Protein AF-A0A067DKC3-F1 (afdb_monomer)

Radius of gyration: 28.16 Å; Cα contacts (8 Å, |Δi|>4): 45; chains: 1; bounding box: 59×28×84 Å

Foldseek 3Di:
DDPPPPDDDDPVQWQAAPVDRDIDGPVVQPPADVVHHDLCGDPPNPPPPPPPPPPDDPPDDQDVVNVVCVVVVVVVVVVVVVVVVVVVVVVVVVVVVVVVVVVVVVVVVVVVVVVVVVVVVVVVVD

Mean predicted aligned error: 16.31 Å

Secondary structure (DSSP, 8-state):
-----SSPPPGGGEEE-SSSS-EEEGGGS-S-PSSP--TTT-TT-----TT-----S------HHHHHHHHHHHHHHHHHHHHHHHHHHHHHHHHHHHHHHHHHHHHHHHHHHHHHHHHHHHHHT-

Sequence (126 aa):
FMKIQSNPPHPFKRQACSQCSSFTHSHCTTPPPSPYLCHLCSPSSSSKTLMNDMSSLSLKRIDDKSAAMVPCATKIASSSMAKAVTVARNEAEKKVRDTALARKKAREAVERVAILITKYNYEKKR

Organism: Citrus sinensis (NCBI:txid2711)

pLDDT: mean 77.82, std 18.85, range [34.12, 97.81]

Solvent-accessible surface area (backbone atoms only — not comparable to full-atom values): 7895 Å² total; per-residue (Å²): 134,87,81,75,72,93,64,81,73,64,72,92,46,49,40,63,24,80,86,49,97,51,74,46,50,50,84,78,44,76,81,71,58,86,77,43,56,44,63,79,68,31,90,85,42,93,48,92,54,99,79,68,95,65,95,80,72,74,94,68,73,76,50,72,74,59,56,68,46,47,64,58,54,50,50,52,50,52,52,53,50,52,50,52,54,52,52,54,50,53,52,52,55,49,52,52,52,53,51,52,52,52,54,50,54,51,51,55,52,53,51,54,51,52,53,50,53,54,51,52,58,53,62,74,74,109

Structure (mmCIF, N/CA/C/O backbone):
data_AF-A0A067DKC3-F1
#
_entry.id   AF-A0A067DKC3-F1
#
loop_
_atom_site.group_PDB
_atom_site.id
_atom_site.type_symbol
_atom_site.label_atom_id
_atom_site.label_alt_id
_atom_site.label_comp_id
_atom_site.label_asym_id
_atom_site.label_entity_id
_atom_site.label_seq_id
_atom_site.pdbx_PDB_ins_code
_atom_site.Cartn_x
_atom_site.Cartn_y
_atom_site.Cartn_z
_atom_site.occupancy
_atom_site.B_iso_or_equiv
_atom_site.auth_seq_id
_atom_site.auth_comp_id
_atom_site.auth_asym_id
_atom_site.auth_atom_id
_atom_site.pdbx_PDB_model_num
ATOM 1 N N . PHE A 1 1 ? 4.136 12.141 -16.865 1.00 34.12 1 PHE A N 1
ATOM 2 C CA . PHE A 1 1 ? 3.533 11.640 -15.605 1.00 34.12 1 PHE A CA 1
ATOM 3 C C . PHE A 1 1 ? 2.416 10.645 -15.922 1.00 34.12 1 PHE A C 1
ATOM 5 O O . PHE A 1 1 ? 1.314 11.062 -16.259 1.00 34.12 1 PHE A O 1
ATOM 12 N N . MET A 1 2 ? 2.683 9.334 -15.870 1.00 41.06 2 MET A N 1
ATOM 13 C CA . MET A 1 2 ? 1.634 8.319 -16.059 1.00 41.06 2 MET A CA 1
ATOM 14 C C . MET A 1 2 ? 0.704 8.296 -14.839 1.00 41.06 2 MET A C 1
ATOM 16 O O . MET A 1 2 ? 1.127 7.961 -13.735 1.00 41.06 2 MET A O 1
ATOM 20 N N . LYS A 1 3 ? -0.571 8.649 -15.037 1.00 38.72 3 LYS A N 1
ATOM 21 C CA . LYS A 1 3 ? -1.635 8.425 -14.051 1.00 38.72 3 LYS A CA 1
ATOM 22 C C . LYS A 1 3 ? -1.931 6.925 -13.991 1.00 38.72 3 LYS A C 1
ATOM 24 O O . LYS A 1 3 ? -2.676 6.407 -14.817 1.00 38.72 3 LYS A O 1
ATOM 29 N N . ILE A 1 4 ? -1.360 6.231 -13.012 1.00 44.75 4 ILE A N 1
ATOM 30 C CA . ILE A 1 4 ? -1.856 4.918 -12.592 1.00 44.75 4 ILE A CA 1
ATOM 31 C C . ILE A 1 4 ? -3.209 5.189 -11.927 1.00 44.75 4 ILE A C 1
ATOM 33 O O . ILE A 1 4 ? -3.255 5.761 -10.841 1.00 44.75 4 ILE A O 1
ATOM 37 N N . GLN A 1 5 ? -4.318 4.875 -12.602 1.00 45.78 5 GLN A N 1
ATOM 38 C CA . GLN A 1 5 ? -5.638 4.971 -11.980 1.00 45.78 5 GLN A CA 1
ATOM 39 C C . GLN A 1 5 ? -5.695 3.990 -10.802 1.00 45.78 5 GLN A C 1
ATOM 41 O O . GLN A 1 5 ? -5.634 2.776 -10.977 1.00 45.78 5 GLN A O 1
ATOM 46 N N . SER A 1 6 ? -5.799 4.547 -9.597 1.00 53.84 6 SER A N 1
ATOM 47 C CA . SER A 1 6 ? -5.716 3.883 -8.290 1.00 53.84 6 SER A CA 1
ATOM 48 C C . SER A 1 6 ? -6.904 2.979 -7.947 1.00 53.84 6 SER A C 1
ATOM 50 O O . SER A 1 6 ? -7.083 2.626 -6.785 1.00 53.84 6 SER A O 1
ATOM 52 N N . ASN A 1 7 ? -7.741 2.617 -8.918 1.00 55.84 7 ASN A N 1
ATOM 53 C CA . ASN A 1 7 ? -8.816 1.665 -8.697 1.00 55.84 7 ASN A CA 1
ATOM 54 C C . ASN A 1 7 ? -9.021 0.846 -9.969 1.00 55.84 7 ASN A C 1
ATOM 56 O O . ASN A 1 7 ? -9.405 1.401 -11.003 1.00 55.84 7 ASN A O 1
ATOM 60 N N . PRO A 1 8 ? -8.703 -0.451 -9.950 1.00 58.34 8 PRO A N 1
ATOM 61 C CA . PRO A 1 8 ? -8.691 -1.210 -11.173 1.00 58.34 8 PRO A CA 1
ATOM 62 C C . PRO A 1 8 ? -10.177 -1.491 -11.535 1.00 58.34 8 PRO A C 1
ATOM 64 O O . PRO A 1 8 ? -10.966 -1.848 -10.659 1.00 58.34 8 PRO A O 1
ATOM 67 N N . PRO A 1 9 ? -10.606 -1.318 -12.799 1.00 59.50 9 PRO A N 1
ATOM 68 C CA . PRO A 1 9 ? -12.023 -1.344 -13.202 1.00 59.50 9 PRO A CA 1
ATOM 69 C C . PRO A 1 9 ? -12.755 -2.632 -12.810 1.00 59.50 9 PRO A C 1
ATOM 71 O O . PRO A 1 9 ? -12.143 -3.685 -12.661 1.00 59.50 9 PRO A O 1
ATOM 74 N N . HIS A 1 10 ? -14.079 -2.596 -12.684 1.00 65.88 10 HIS A N 1
ATOM 75 C CA . HIS A 1 10 ? -14.865 -3.803 -12.401 1.00 65.88 10 HIS A CA 1
ATOM 76 C C . HIS A 1 10 ? -14.518 -4.945 -13.395 1.00 65.88 10 HIS A C 1
ATOM 78 O O . HIS A 1 10 ? -14.388 -4.649 -14.585 1.00 65.88 10 HIS A O 1
ATOM 84 N N . PRO A 1 11 ? -14.362 -6.219 -12.968 1.00 66.25 11 PRO A N 1
ATOM 85 C CA . PRO A 1 11 ? -13.860 -7.317 -13.813 1.00 66.25 11 PRO A CA 1
ATOM 86 C C . PRO A 1 11 ? -14.554 -7.459 -15.177 1.00 66.25 11 PRO A C 1
ATOM 88 O O . PRO A 1 11 ? -13.881 -7.612 -16.188 1.00 66.25 11 PRO A O 1
ATOM 91 N N . PHE A 1 12 ? -15.882 -7.293 -15.227 1.00 70.00 12 PHE A N 1
ATOM 92 C CA . PHE A 1 12 ? -16.682 -7.324 -16.466 1.00 70.00 12 PHE A CA 1
ATOM 9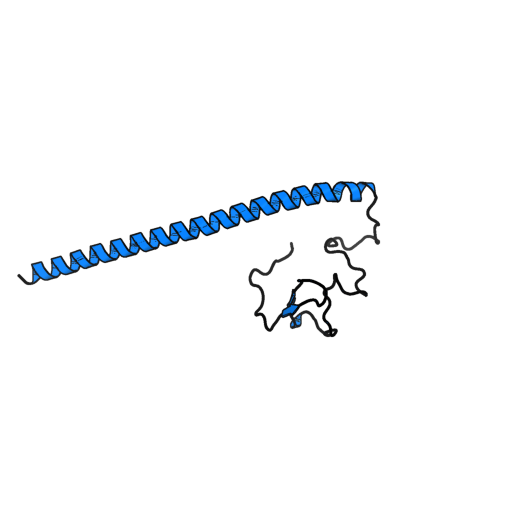3 C C . PHE A 1 12 ? -16.350 -6.224 -17.486 1.00 70.00 12 PHE A C 1
ATOM 95 O O . PHE A 1 12 ? -16.748 -6.315 -18.642 1.00 70.00 12 PHE A O 1
ATOM 102 N N . LYS A 1 13 ? -15.640 -5.170 -17.078 1.00 77.12 13 LYS A N 1
ATOM 103 C CA . LYS A 1 13 ? -15.242 -4.052 -17.944 1.00 77.12 13 LYS A CA 1
ATOM 104 C C . LYS A 1 13 ? -13.780 -4.149 -18.374 1.00 77.12 13 LYS A C 1
ATOM 106 O O . LYS A 1 13 ? -13.223 -3.156 -18.843 1.00 77.12 13 LYS A O 1
ATOM 111 N N . ARG A 1 14 ? -13.146 -5.312 -18.190 1.00 81.56 14 ARG A N 1
ATOM 112 C CA . ARG A 1 14 ? -11.760 -5.563 -18.590 1.00 81.56 14 ARG A CA 1
ATOM 113 C C . ARG A 1 14 ? -11.673 -6.571 -19.717 1.00 81.56 14 ARG A C 1
ATOM 115 O O . ARG A 1 14 ? -12.421 -7.538 -19.752 1.00 81.56 14 ARG A O 1
ATOM 122 N N . GLN A 1 15 ? -10.704 -6.357 -20.590 1.00 81.94 15 GLN A N 1
ATOM 123 C CA . GLN A 1 15 ? -10.269 -7.315 -21.594 1.00 81.94 15 GLN A CA 1
ATOM 124 C C . GLN A 1 15 ? -8.839 -7.735 -21.256 1.00 81.94 15 GLN A C 1
ATOM 126 O O . GLN A 1 15 ? -7.981 -6.881 -21.004 1.00 81.94 15 GLN A O 1
ATOM 131 N N . ALA A 1 16 ? -8.608 -9.046 -21.186 1.00 85.00 16 ALA A N 1
ATOM 132 C CA . ALA A 1 16 ? -7.296 -9.630 -20.934 1.00 85.00 16 ALA A CA 1
ATOM 133 C C . ALA A 1 16 ? -6.610 -9.929 -22.266 1.00 85.00 16 ALA A C 1
ATOM 135 O O . ALA A 1 16 ? -7.239 -10.458 -23.183 1.00 85.00 16 ALA A O 1
ATOM 136 N N . CYS A 1 17 ? -5.331 -9.579 -22.380 1.00 85.56 17 CYS A N 1
ATOM 137 C CA . CYS A 1 17 ? -4.544 -9.955 -23.546 1.00 85.56 17 CYS A CA 1
ATOM 138 C C . CYS A 1 17 ? -4.459 -11.484 -23.641 1.00 85.56 17 CYS A C 1
ATOM 140 O O . CYS A 1 17 ? -4.156 -12.158 -22.661 1.00 85.56 17 CYS A O 1
ATOM 142 N N . SER A 1 18 ? -4.666 -12.029 -24.836 1.00 87.12 18 SER A N 1
ATOM 143 C CA . SER A 1 18 ? -4.564 -13.476 -25.086 1.00 87.12 18 SER A CA 1
ATOM 144 C C . SER A 1 18 ? -3.139 -14.040 -24.963 1.00 87.12 18 SER A C 1
ATOM 146 O O . SER A 1 18 ? -2.971 -15.251 -24.887 1.00 87.12 18 SER A O 1
ATOM 148 N N . GLN A 1 19 ? -2.117 -13.179 -24.925 1.00 84.31 19 GLN A N 1
ATOM 149 C CA . GLN A 1 19 ? -0.697 -13.562 -24.932 1.00 84.31 19 GLN A CA 1
ATOM 150 C C . GLN A 1 19 ? 0.063 -13.150 -23.660 1.00 84.31 19 GLN A C 1
ATOM 152 O O . GLN A 1 19 ? 1.212 -13.541 -23.471 1.00 84.31 19 GLN A O 1
ATOM 157 N N . CYS A 1 20 ? -0.529 -12.330 -22.784 1.00 82.69 20 CYS A N 1
ATOM 158 C CA . CYS A 1 20 ? 0.130 -11.880 -21.557 1.00 82.69 20 CYS A CA 1
ATOM 159 C C . CYS A 1 20 ? -0.881 -11.465 -20.482 1.00 82.69 20 CYS A C 1
ATOM 161 O O . CYS A 1 20 ? -2.057 -11.257 -20.754 1.00 82.69 20 CYS A O 1
ATOM 163 N N . SER A 1 21 ? -0.416 -11.249 -19.255 1.00 82.94 21 SER A N 1
ATOM 164 C CA . SER A 1 21 ? -1.249 -10.832 -18.116 1.00 82.94 21 SER A CA 1
ATOM 165 C C . SER A 1 21 ? -1.657 -9.345 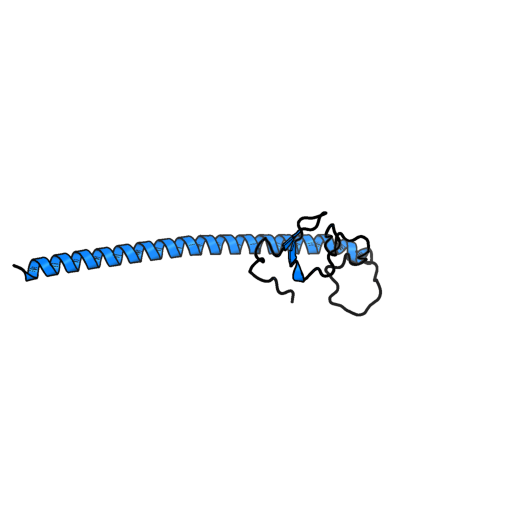-18.127 1.00 82.94 21 SER A C 1
ATOM 167 O O . SER A 1 21 ? -1.970 -8.775 -17.082 1.00 82.94 21 SER A O 1
ATOM 169 N N . SER A 1 22 ? -1.653 -8.685 -19.291 1.00 80.56 22 SER A N 1
ATOM 170 C CA . SER A 1 22 ? -2.063 -7.279 -19.411 1.00 80.56 22 SER A CA 1
ATOM 171 C C . SER A 1 22 ? -3.580 -7.138 -19.515 1.00 80.56 22 SER A C 1
ATOM 173 O O . SER A 1 22 ? -4.226 -7.865 -20.270 1.00 80.56 22 SER A O 1
ATOM 175 N N . PHE A 1 23 ? -4.132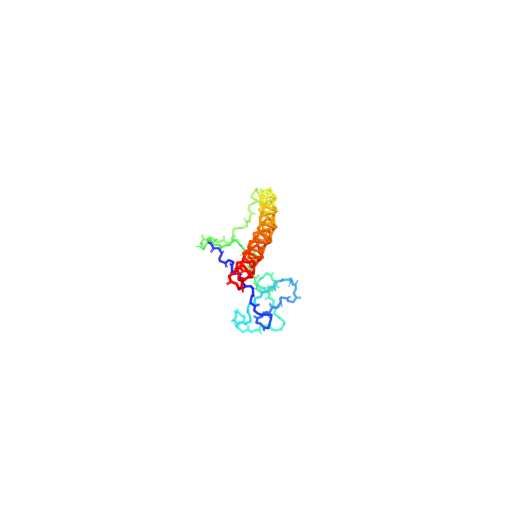 -6.133 -18.830 1.00 82.31 23 PHE A N 1
ATOM 176 C CA . PHE A 1 23 ? -5.558 -5.803 -18.859 1.00 82.31 23 PHE A CA 1
ATOM 177 C C . PHE A 1 23 ? -5.792 -4.395 -19.397 1.00 82.31 23 PHE A C 1
ATOM 179 O O . PHE A 1 23 ? -5.018 -3.480 -19.125 1.00 82.31 23 PHE A O 1
ATOM 186 N N . THR A 1 24 ? -6.901 -4.207 -20.102 1.00 79.81 24 THR A N 1
ATOM 187 C CA . THR A 1 24 ? -7.387 -2.887 -20.521 1.00 79.81 24 THR A CA 1
ATOM 188 C C . THR A 1 24 ? -8.890 -2.776 -20.307 1.00 79.81 24 THR A C 1
ATOM 190 O O . THR A 1 24 ? -9.567 -3.791 -20.143 1.00 79.81 24 THR A O 1
ATOM 193 N N . HIS A 1 25 ? -9.425 -1.558 -20.310 1.00 82.00 25 HIS A N 1
ATOM 194 C CA . HIS A 1 25 ? -10.869 -1.348 -20.319 1.00 82.00 25 HIS A CA 1
ATOM 195 C C . HIS A 1 25 ? -11.461 -1.780 -21.664 1.00 82.00 25 HIS A C 1
ATOM 197 O O . HIS A 1 25 ? -10.936 -1.395 -22.706 1.00 82.00 25 HIS A O 1
ATOM 203 N N . SER A 1 26 ? -12.600 -2.476 -21.647 1.00 77.31 26 SER A N 1
ATOM 204 C CA . SER A 1 26 ? -13.335 -2.848 -22.869 1.00 77.31 26 SER A CA 1
ATOM 205 C C . SER A 1 26 ? -13.705 -1.639 -23.739 1.00 77.31 26 SER A C 1
ATOM 207 O O . SER A 1 26 ? -13.653 -1.711 -24.960 1.00 77.31 26 SER A O 1
ATOM 209 N N . HIS A 1 27 ? -14.017 -0.496 -23.122 1.00 75.31 27 HIS A N 1
ATOM 210 C CA . HIS A 1 27 ? -14.312 0.748 -23.842 1.00 75.31 27 HIS A CA 1
ATOM 211 C C . HIS A 1 27 ? -13.085 1.371 -24.518 1.00 75.31 27 HIS A C 1
ATOM 213 O O . HIS A 1 27 ? -13.227 2.088 -25.504 1.00 75.31 27 HIS A O 1
ATOM 219 N N . CYS A 1 28 ? -11.881 1.098 -24.013 1.00 75.94 28 CYS A N 1
ATOM 220 C CA . CYS A 1 28 ? -10.642 1.595 -24.607 1.00 75.94 28 CYS A CA 1
ATOM 221 C C . CYS A 1 28 ? -10.182 0.743 -25.804 1.00 75.94 28 CYS A C 1
ATOM 223 O O . CYS A 1 28 ? -9.193 1.091 -26.440 1.00 75.94 28 CYS A O 1
ATOM 225 N N . THR A 1 29 ? -10.880 -0.354 -26.115 1.00 70.88 29 THR A N 1
ATOM 226 C CA . THR A 1 29 ? -10.574 -1.277 -27.218 1.00 70.88 29 THR A CA 1
ATOM 227 C C . THR A 1 29 ? -11.713 -1.288 -28.230 1.00 70.88 29 THR A C 1
ATOM 229 O O . THR A 1 29 ? -12.472 -2.251 -28.311 1.00 70.88 29 THR A O 1
ATOM 232 N N . THR A 1 30 ? -11.872 -0.195 -28.974 1.00 67.56 30 THR A N 1
ATOM 233 C CA . THR A 1 30 ? -12.856 -0.112 -30.063 1.00 67.56 30 THR A CA 1
ATOM 234 C C . THR A 1 30 ? -12.128 0.230 -31.364 1.00 67.56 30 THR A C 1
ATOM 236 O O . THR A 1 30 ? -11.438 1.250 -31.381 1.00 67.56 30 THR A O 1
ATOM 239 N N . PRO A 1 31 ? -12.265 -0.563 -32.445 1.00 56.59 31 PRO A N 1
ATOM 240 C CA . PRO A 1 31 ? -13.010 -1.825 -32.561 1.00 56.59 31 PRO A CA 1
ATOM 241 C C . PRO A 1 31 ? -12.275 -3.001 -31.882 1.00 56.59 31 PRO A C 1
ATOM 243 O O . PRO A 1 31 ? -11.047 -2.987 -31.829 1.00 56.59 31 PRO A O 1
ATOM 246 N N . PRO A 1 32 ? -12.980 -4.022 -31.358 1.00 61.94 32 PRO A N 1
ATOM 247 C CA . PRO A 1 32 ? -12.335 -5.149 -30.693 1.00 61.94 32 PRO A CA 1
ATOM 248 C C . PRO A 1 32 ? -11.801 -6.165 -31.721 1.00 61.94 32 PRO A C 1
ATOM 250 O O . PRO A 1 32 ? -12.603 -6.854 -32.356 1.00 61.94 32 PRO A O 1
ATOM 253 N N . PRO A 1 33 ? -10.474 -6.333 -31.892 1.00 62.25 33 PRO A N 1
ATOM 254 C CA . PRO A 1 33 ? -9.960 -7.553 -32.498 1.00 62.25 33 PRO A CA 1
ATOM 255 C C . PRO A 1 33 ? -10.288 -8.718 -31.557 1.00 62.25 33 PRO A C 1
ATOM 257 O O . PRO A 1 33 ? -9.991 -8.660 -30.363 1.00 62.25 33 PRO A O 1
ATOM 260 N N . SER A 1 34 ? -10.921 -9.767 -32.080 1.00 70.19 34 SER A N 1
ATOM 261 C CA . SER A 1 34 ? -11.036 -11.047 -31.380 1.00 70.19 34 SER A CA 1
ATOM 262 C C . SER A 1 34 ? -10.013 -12.012 -31.990 1.00 70.19 34 SER A C 1
ATOM 264 O O . SER A 1 34 ? -10.074 -12.249 -33.197 1.00 70.19 34 SER A O 1
ATOM 266 N N . PRO A 1 35 ? -9.041 -12.535 -31.219 1.00 78.44 35 PRO A N 1
ATOM 267 C CA . PRO A 1 35 ? -8.758 -12.286 -29.799 1.00 78.44 35 PRO A CA 1
ATOM 268 C C . PRO A 1 35 ? -8.074 -10.930 -29.524 1.00 78.44 35 PRO A C 1
ATOM 270 O O . PRO A 1 35 ? -7.256 -10.460 -30.315 1.00 78.44 35 PRO A O 1
ATOM 273 N N . TYR A 1 36 ? -8.359 -10.322 -28.363 1.00 81.81 36 TYR A N 1
ATOM 274 C CA . TYR A 1 36 ? -7.706 -9.073 -27.956 1.00 81.81 36 TYR A CA 1
ATOM 275 C C . TYR A 1 36 ? -6.209 -9.305 -27.698 1.00 81.81 36 TYR A C 1
ATOM 277 O O . TYR A 1 36 ? -5.803 -10.210 -26.955 1.00 81.81 36 TYR A O 1
ATOM 285 N N . LEU A 1 37 ? -5.389 -8.448 -28.301 1.00 82.50 37 LEU A N 1
ATOM 286 C CA . LEU A 1 37 ? -3.951 -8.359 -28.083 1.00 82.50 37 LEU A CA 1
ATOM 287 C C . LEU A 1 37 ? -3.631 -6.951 -27.589 1.00 82.50 37 LEU A C 1
ATOM 289 O O . LEU A 1 37 ? -4.032 -5.965 -28.206 1.00 82.50 37 LEU A O 1
ATOM 293 N N . CYS A 1 38 ? -2.893 -6.842 -26.484 1.00 79.56 38 CYS A N 1
ATOM 294 C CA . CYS A 1 38 ? -2.390 -5.542 -26.051 1.00 79.56 38 CYS A CA 1
ATOM 295 C C . CYS A 1 38 ? -1.368 -5.001 -27.064 1.00 79.56 38 CYS A C 1
ATOM 297 O O . CYS A 1 38 ? -0.789 -5.756 -27.846 1.00 79.56 38 CYS A O 1
ATOM 299 N N . HIS A 1 39 ? -1.088 -3.697 -27.018 1.00 72.06 39 HIS A N 1
ATOM 300 C CA . HIS A 1 39 ? -0.137 -3.059 -27.938 1.00 72.06 39 HIS A CA 1
ATOM 301 C C . HIS A 1 39 ? 1.265 -3.696 -27.944 1.00 72.06 39 HIS A C 1
ATOM 303 O O . HIS A 1 39 ? 1.980 -3.551 -28.926 1.00 72.06 39 HIS A O 1
ATOM 309 N N . LEU A 1 40 ? 1.663 -4.408 -26.884 1.00 71.69 40 LEU A N 1
ATOM 310 C CA . LEU A 1 40 ? 2.949 -5.111 -26.826 1.00 71.69 40 LEU A CA 1
ATOM 311 C C . LEU A 1 40 ? 2.916 -6.493 -27.498 1.00 71.69 40 LEU A C 1
ATOM 313 O O . LEU A 1 40 ? 3.964 -6.997 -27.890 1.00 71.69 40 LEU A O 1
ATOM 317 N N . CYS A 1 41 ? 1.737 -7.110 -27.598 1.00 76.31 41 CYS A N 1
ATOM 318 C CA . CYS A 1 41 ? 1.540 -8.441 -28.174 1.00 76.31 41 CYS A CA 1
ATOM 319 C C . CYS A 1 41 ? 0.959 -8.399 -29.595 1.00 76.31 41 CYS A C 1
ATOM 321 O O . CYS A 1 41 ? 0.955 -9.424 -30.271 1.00 76.31 41 CYS A 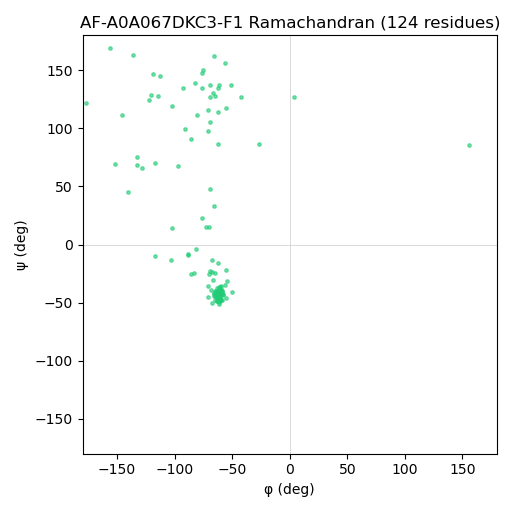O 1
ATOM 323 N N . SER A 1 42 ? 0.444 -7.250 -30.045 1.00 73.94 42 SER A N 1
ATOM 324 C CA . SER A 1 42 ? -0.087 -7.101 -31.402 1.00 73.94 42 SER A CA 1
ATOM 325 C C . SER A 1 42 ? 1.042 -7.161 -32.445 1.00 73.94 42 SER A C 1
ATOM 327 O O . SER A 1 42 ? 1.989 -6.378 -32.344 1.00 73.94 42 SER A O 1
ATOM 329 N N . PRO A 1 43 ? 0.947 -8.029 -33.473 1.00 65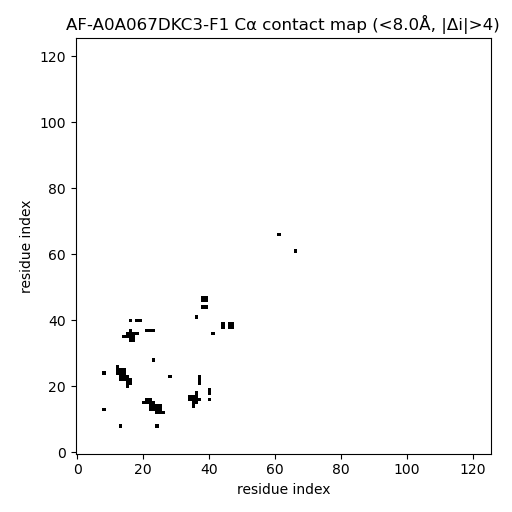.06 43 PRO A N 1
ATOM 330 C CA . PRO A 1 43 ? 1.985 -8.181 -34.495 1.00 65.06 43 PRO A CA 1
ATOM 331 C C . PRO A 1 43 ? 2.104 -6.961 -35.422 1.00 65.06 43 PRO A C 1
ATOM 333 O O . PRO A 1 43 ? 3.167 -6.741 -35.996 1.00 65.06 43 PRO A O 1
ATOM 336 N N . SER A 1 44 ? 1.044 -6.151 -35.554 1.00 57.25 44 SER A N 1
ATOM 337 C CA . SER A 1 44 ? 1.053 -4.902 -36.335 1.00 57.25 44 SER A CA 1
ATOM 338 C C . SER A 1 44 ? 1.505 -3.682 -35.528 1.00 57.25 44 SER A C 1
ATOM 340 O O . SER A 1 44 ? 1.705 -2.606 -36.087 1.00 57.25 44 SER A O 1
ATOM 342 N N . SER A 1 45 ? 1.679 -3.831 -34.213 1.00 52.25 45 SER A N 1
ATOM 343 C CA . SER A 1 45 ? 2.190 -2.771 -33.355 1.00 52.25 45 SER A CA 1
ATOM 344 C C . SER A 1 45 ? 3.711 -2.815 -33.383 1.00 52.25 45 SER A C 1
ATOM 346 O O . SER A 1 45 ? 4.367 -3.465 -32.568 1.00 52.25 45 SER A O 1
ATOM 348 N N . SER A 1 46 ? 4.303 -2.067 -34.306 1.00 47.75 46 SER A N 1
ATOM 349 C CA . SER A 1 46 ? 5.726 -1.710 -34.308 1.00 47.75 46 SER A CA 1
ATOM 350 C C . SER A 1 46 ? 6.108 -0.794 -33.128 1.00 47.75 46 SER A C 1
ATOM 352 O O . SER A 1 46 ? 6.970 0.073 -33.244 1.00 47.75 46 SER A O 1
ATOM 354 N N . SER A 1 47 ? 5.468 -0.959 -31.970 1.00 49.25 47 SER A N 1
ATOM 355 C CA . SER A 1 47 ? 5.631 -0.134 -30.780 1.00 49.25 47 SER A CA 1
ATOM 356 C C . SER 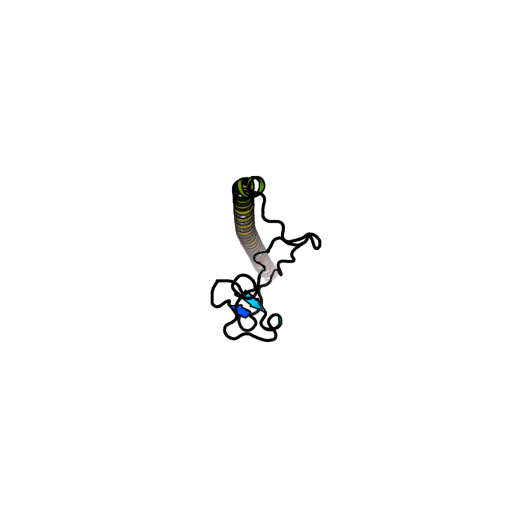A 1 47 ? 5.909 -1.014 -29.565 1.00 49.25 47 SER A C 1
ATOM 358 O O . SER A 1 47 ? 5.167 -1.030 -28.584 1.00 49.25 47 SER A O 1
ATOM 360 N N . LYS A 1 48 ? 7.064 -1.690 -29.583 1.00 51.28 48 LYS A N 1
ATOM 361 C CA . LYS A 1 48 ? 7.779 -2.113 -28.362 1.00 51.28 48 LYS A CA 1
ATOM 362 C C . LYS A 1 48 ? 8.361 -0.890 -27.633 1.00 51.28 48 LYS A C 1
ATOM 364 O O . LYS A 1 48 ? 9.534 -0.869 -27.274 1.00 51.28 48 LYS A O 1
ATOM 369 N N . THR A 1 49 ? 7.562 0.154 -27.440 1.00 47.28 49 THR A N 1
ATOM 370 C CA . THR A 1 49 ? 8.038 1.444 -26.940 1.00 47.28 49 THR A CA 1
ATOM 371 C C . THR A 1 49 ? 7.116 1.922 -25.833 1.00 47.28 49 THR A C 1
ATOM 373 O O . THR A 1 49 ? 6.334 2.849 -25.990 1.00 47.28 49 THR A O 1
ATOM 376 N N . LEU A 1 50 ? 7.255 1.312 -24.654 1.00 47.19 50 LEU A N 1
ATOM 377 C CA . LEU A 1 50 ? 6.785 1.906 -23.395 1.00 47.19 50 LEU A CA 1
ATOM 378 C C . LEU A 1 50 ? 7.670 3.092 -22.940 1.00 47.19 50 LEU A C 1
ATOM 380 O O . LEU A 1 50 ? 7.584 3.515 -21.796 1.00 47.19 50 LEU A O 1
ATOM 384 N N . MET A 1 51 ? 8.518 3.632 -23.824 1.00 47.09 51 MET A N 1
ATOM 385 C CA . MET A 1 51 ? 9.488 4.694 -23.539 1.00 47.09 51 MET A CA 1
ATOM 386 C C . MET A 1 51 ? 9.577 5.706 -24.694 1.00 47.09 51 MET A C 1
ATOM 388 O O . MET A 1 51 ? 10.673 6.033 -25.132 1.00 47.09 51 MET A O 1
ATOM 392 N N . ASN A 1 52 ? 8.455 6.169 -25.254 1.00 41.69 52 ASN A N 1
ATOM 393 C CA . ASN A 1 52 ? 8.509 7.278 -26.214 1.00 41.69 52 ASN A CA 1
ATOM 394 C C . ASN A 1 52 ? 7.465 8.347 -25.905 1.00 41.69 52 ASN A C 1
ATOM 396 O O . ASN A 1 52 ? 6.512 8.544 -26.648 1.00 41.69 52 ASN A O 1
ATOM 400 N N . ASP A 1 53 ? 7.676 9.039 -24.790 1.00 40.66 53 ASP A N 1
ATOM 401 C CA . ASP A 1 53 ? 7.248 10.431 -24.654 1.00 40.66 53 ASP A CA 1
ATOM 402 C C . ASP A 1 53 ? 8.468 11.315 -24.954 1.00 40.66 53 ASP A C 1
ATOM 404 O O . ASP A 1 53 ? 9.085 11.879 -24.060 1.00 40.66 53 ASP A O 1
ATOM 408 N N . MET A 1 54 ? 8.903 11.281 -26.216 1.00 43.34 54 MET A N 1
ATOM 409 C CA . MET A 1 54 ? 9.796 12.241 -26.876 1.00 43.34 54 MET A CA 1
ATOM 410 C C . MET A 1 54 ? 9.435 12.195 -28.365 1.00 43.34 54 MET A C 1
ATOM 412 O O . MET A 1 54 ? 10.148 11.655 -29.212 1.00 43.34 54 MET A O 1
ATOM 416 N N . SER A 1 55 ? 8.240 12.694 -28.674 1.00 42.84 55 SER A N 1
ATOM 417 C CA . SER A 1 55 ? 7.759 12.892 -30.039 1.00 42.84 55 SER A CA 1
ATOM 418 C C . SER A 1 55 ? 8.649 13.893 -30.774 1.00 42.84 55 SER A C 1
ATOM 420 O O . SER A 1 55 ? 8.384 15.087 -30.758 1.00 42.84 55 SER A O 1
ATOM 422 N N . SER A 1 56 ? 9.727 13.392 -31.372 1.00 40.59 56 SER A N 1
ATOM 423 C CA . SER A 1 56 ? 10.421 13.891 -32.565 1.00 40.59 56 SER A CA 1
ATOM 424 C C . SER A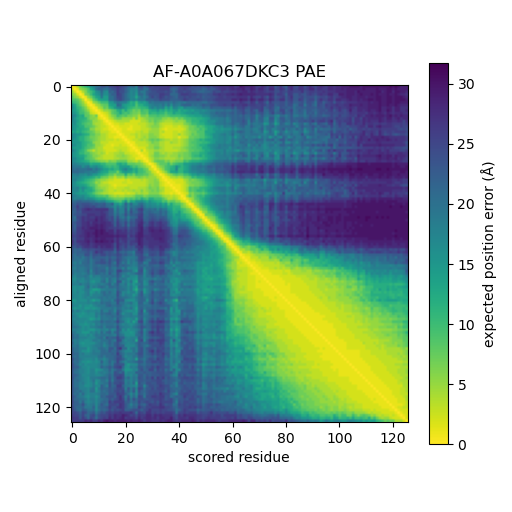 1 56 ? 11.859 13.396 -32.498 1.00 40.59 56 SER A C 1
ATOM 426 O O . SER A 1 56 ? 12.727 14.067 -31.960 1.00 40.59 56 SER A O 1
ATOM 428 N N . LEU A 1 57 ? 12.106 12.182 -32.979 1.00 40.91 57 LEU A N 1
ATOM 429 C CA . LEU A 1 57 ? 13.300 11.834 -33.746 1.00 40.91 57 LEU A CA 1
ATOM 430 C C . LEU A 1 57 ? 13.137 10.372 -34.167 1.00 40.91 57 LEU A C 1
ATOM 432 O O . LEU A 1 57 ? 12.941 9.497 -33.329 1.00 40.91 57 LEU A O 1
ATOM 436 N N . SER A 1 58 ? 13.172 10.149 -35.481 1.00 42.25 58 SER A N 1
ATOM 437 C CA . SER A 1 58 ? 13.586 8.923 -36.178 1.00 42.25 58 SER A CA 1
ATOM 438 C C . SER A 1 58 ? 13.944 7.732 -35.282 1.00 42.25 58 SER A C 1
ATOM 440 O O . SER A 1 58 ? 14.846 7.888 -34.465 1.00 42.25 58 SER A O 1
ATOM 442 N N . LEU A 1 59 ? 13.333 6.555 -35.512 1.00 48.03 59 LEU A N 1
ATOM 443 C CA . LEU A 1 59 ? 13.748 5.226 -35.017 1.00 48.03 59 LEU A CA 1
ATOM 444 C C . LEU A 1 59 ? 15.265 5.156 -34.751 1.00 48.03 59 LEU A C 1
ATOM 446 O O . LEU A 1 59 ? 16.059 4.781 -35.617 1.00 48.03 59 LEU A O 1
ATOM 450 N N . LYS A 1 60 ? 15.690 5.561 -33.555 1.00 55.03 60 LYS A N 1
ATOM 451 C CA . LYS A 1 60 ? 17.103 5.609 -33.214 1.00 55.03 60 LYS A CA 1
ATOM 452 C C . LYS A 1 60 ? 17.377 4.247 -32.623 1.00 55.03 60 LYS A C 1
ATOM 454 O O . LYS A 1 60 ? 16.976 3.964 -31.496 1.00 55.03 60 LYS A O 1
ATOM 459 N N . ARG A 1 61 ? 17.954 3.363 -33.447 1.00 61.38 61 ARG A N 1
ATOM 460 C CA . ARG A 1 61 ? 18.560 2.118 -32.966 1.00 61.38 61 ARG A CA 1
ATOM 461 C C . ARG A 1 61 ? 19.337 2.465 -31.698 1.00 61.38 61 ARG A C 1
ATOM 463 O O . ARG A 1 61 ? 20.108 3.423 -31.705 1.00 61.38 61 ARG A O 1
ATOM 470 N N . ILE A 1 62 ? 19.055 1.740 -30.620 1.00 64.12 62 ILE A N 1
ATOM 471 C CA . ILE A 1 62 ? 19.792 1.872 -29.367 1.00 64.12 62 ILE A CA 1
ATOM 472 C C . ILE A 1 62 ? 21.260 1.646 -29.729 1.00 64.12 62 ILE A C 1
ATOM 474 O O . ILE A 1 62 ? 21.595 0.594 -30.265 1.00 64.12 62 ILE A O 1
ATOM 478 N N . ASP A 1 63 ? 22.097 2.660 -29.523 1.00 70.69 63 ASP A N 1
ATOM 479 C CA . ASP A 1 63 ? 23.538 2.543 -29.734 1.00 70.69 63 ASP A CA 1
ATOM 480 C C . ASP A 1 63 ? 24.075 1.478 -28.773 1.00 70.69 63 ASP A C 1
ATOM 482 O O . ASP A 1 63 ? 23.672 1.465 -27.603 1.00 70.69 63 ASP A O 1
ATOM 486 N N . ASP A 1 64 ? 24.964 0.594 -29.227 1.00 73.38 64 ASP A N 1
ATOM 487 C CA . ASP A 1 64 ? 25.417 -0.566 -28.443 1.00 73.38 64 ASP A CA 1
ATOM 488 C C . ASP A 1 64 ? 25.960 -0.163 -27.059 1.00 73.38 64 ASP A C 1
ATOM 490 O O . ASP A 1 64 ? 25.762 -0.871 -26.066 1.00 73.38 64 ASP A O 1
ATOM 494 N N . LYS A 1 65 ? 26.559 1.032 -26.945 1.00 74.50 65 LYS A N 1
ATOM 495 C CA . LYS A 1 65 ? 27.035 1.573 -25.661 1.00 74.50 65 LYS A CA 1
ATOM 496 C C . LYS A 1 65 ? 25.891 1.919 -24.713 1.00 74.50 65 LYS A C 1
ATOM 498 O O . LYS A 1 65 ? 25.987 1.685 -23.510 1.00 74.50 65 LYS A O 1
ATOM 503 N N . SER A 1 66 ? 24.797 2.466 -25.237 1.00 69.06 66 SER A N 1
ATOM 504 C CA . SER A 1 66 ? 23.604 2.768 -24.443 1.00 69.06 66 SER A CA 1
ATOM 505 C C . SER A 1 66 ? 22.864 1.497 -24.017 1.00 69.06 66 SER A C 1
ATOM 507 O O . SER A 1 66 ? 22.423 1.415 -22.870 1.00 69.06 66 SER A O 1
ATOM 509 N N . ALA A 1 67 ? 22.829 0.467 -24.871 1.00 76.25 67 ALA A N 1
ATOM 510 C CA . ALA A 1 67 ? 22.261 -0.839 -24.534 1.00 76.25 67 ALA A CA 1
ATOM 511 C C . ALA A 1 67 ? 22.983 -1.490 -23.342 1.00 76.25 67 ALA A C 1
ATOM 513 O O . ALA A 1 67 ? 22.331 -2.059 -22.466 1.00 76.25 67 ALA A O 1
ATOM 514 N N . ALA A 1 68 ? 24.308 -1.340 -23.256 1.00 77.31 68 ALA A N 1
ATOM 515 C CA . ALA A 1 68 ? 25.107 -1.880 -22.156 1.00 77.31 68 ALA A CA 1
ATOM 516 C C . ALA A 1 68 ? 24.795 -1.243 -20.784 1.00 77.31 68 ALA A C 1
ATOM 518 O O . ALA A 1 68 ? 24.993 -1.881 -19.749 1.00 77.31 68 ALA A O 1
ATOM 519 N N . MET A 1 69 ? 24.275 -0.010 -20.748 1.00 84.75 69 MET A N 1
ATOM 520 C CA . MET A 1 69 ? 23.941 0.688 -19.496 1.00 84.75 69 MET A CA 1
ATOM 521 C C . MET A 1 69 ? 22.544 0.348 -18.959 1.00 84.75 69 MET A C 1
ATOM 523 O O . MET A 1 69 ? 22.313 0.432 -17.747 1.00 84.75 69 MET A O 1
ATOM 527 N N . VAL A 1 70 ? 21.618 -0.069 -19.830 1.00 83.81 70 VAL A N 1
ATOM 528 C CA . VAL A 1 70 ? 20.224 -0.372 -19.460 1.00 83.81 70 VAL A CA 1
ATOM 529 C C . VAL A 1 70 ? 20.126 -1.407 -18.332 1.00 83.81 70 VAL A C 1
ATOM 531 O O . VAL A 1 70 ? 19.422 -1.125 -17.365 1.00 83.81 70 VAL A O 1
ATOM 534 N N . PRO A 1 71 ? 20.853 -2.545 -18.339 1.00 87.06 71 PRO A N 1
ATOM 535 C CA . PRO A 1 71 ? 20.757 -3.532 -17.264 1.00 87.06 71 PRO A CA 1
ATOM 536 C C . PRO A 1 71 ? 21.129 -2.975 -15.885 1.00 87.06 71 PRO A C 1
ATOM 538 O O . PRO A 1 71 ? 20.524 -3.358 -14.883 1.00 87.06 71 PRO A O 1
ATOM 541 N N . CYS A 1 72 ? 22.108 -2.068 -15.817 1.00 90.25 72 CYS A N 1
ATOM 542 C CA . CYS A 1 72 ? 22.501 -1.421 -14.566 1.00 90.25 72 CYS A CA 1
ATOM 543 C C . CYS A 1 72 ? 21.381 -0.504 -14.058 1.00 90.25 72 CYS A C 1
ATOM 545 O O . CYS A 1 72 ? 20.927 -0.647 -12.920 1.00 90.25 72 CYS A O 1
ATOM 547 N N . ALA A 1 73 ? 20.863 0.363 -14.932 1.00 87.62 73 ALA A N 1
ATOM 548 C CA . ALA A 1 73 ? 19.733 1.230 -14.613 1.00 87.62 73 ALA A CA 1
ATOM 549 C C . ALA A 1 73 ? 18.494 0.423 -14.186 1.00 87.62 73 ALA A C 1
ATOM 551 O O . ALA A 1 73 ? 17.861 0.750 -13.181 1.00 87.62 73 ALA A O 1
ATOM 552 N N . THR A 1 74 ? 18.186 -0.678 -14.880 1.00 91.25 74 THR A N 1
ATOM 553 C CA . THR A 1 74 ? 17.081 -1.578 -14.528 1.00 91.25 74 THR A CA 1
ATOM 554 C C . THR A 1 74 ? 17.275 -2.202 -13.149 1.00 91.25 74 THR A C 1
ATOM 556 O O . THR A 1 74 ? 16.323 -2.221 -12.373 1.00 91.25 74 THR A O 1
ATOM 559 N N . LYS A 1 75 ? 18.486 -2.658 -12.797 1.00 94.44 75 LYS A N 1
ATOM 560 C CA . LYS A 1 75 ? 18.780 -3.216 -11.462 1.00 94.44 75 LYS A CA 1
ATOM 561 C C . LYS A 1 75 ? 18.623 -2.180 -10.347 1.00 94.44 75 LYS A C 1
ATOM 563 O O . LYS A 1 75 ? 18.101 -2.495 -9.276 1.00 94.44 75 LYS A O 1
ATOM 568 N N . ILE A 1 76 ? 19.056 -0.942 -10.587 1.00 92.88 76 ILE A N 1
ATOM 569 C CA . ILE A 1 76 ? 18.880 0.159 -9.631 1.00 92.88 76 ILE A CA 1
ATOM 570 C C . ILE A 1 76 ? 17.390 0.459 -9.458 1.00 92.88 76 ILE A C 1
ATOM 572 O O . ILE A 1 76 ? 16.907 0.526 -8.326 1.00 92.88 76 ILE A O 1
ATOM 576 N N . ALA A 1 77 ? 16.652 0.573 -10.564 1.00 92.44 77 ALA A N 1
ATOM 577 C CA . ALA A 1 77 ? 15.215 0.807 -10.542 1.00 92.44 77 ALA A CA 1
ATOM 578 C C . ALA A 1 77 ? 14.473 -0.317 -9.804 1.00 92.44 77 ALA A C 1
ATOM 580 O O . ALA A 1 77 ? 13.688 -0.034 -8.899 1.00 92.44 77 ALA A O 1
ATOM 581 N N . SER A 1 78 ? 14.773 -1.585 -10.103 1.00 91.44 78 SER A N 1
ATOM 582 C CA . SER A 1 78 ? 14.137 -2.730 -9.445 1.00 91.44 78 SER A CA 1
ATOM 583 C C . SER A 1 78 ? 14.448 -2.779 -7.949 1.00 91.44 78 SER A C 1
ATOM 585 O O . SER A 1 78 ? 13.549 -3.016 -7.146 1.00 91.44 78 SER A O 1
ATOM 587 N N . SER A 1 79 ? 15.697 -2.508 -7.556 1.00 92.69 79 SER A N 1
ATOM 588 C CA . SER A 1 79 ? 16.103 -2.455 -6.145 1.00 92.69 79 SER A CA 1
ATOM 589 C C . SER A 1 79 ? 15.409 -1.313 -5.397 1.00 92.69 79 SER A C 1
ATOM 591 O O . SER A 1 79 ? 14.877 -1.509 -4.303 1.00 92.69 79 SER A O 1
ATOM 593 N N . SER A 1 80 ? 15.350 -0.127 -6.007 1.00 94.06 80 SER A N 1
ATOM 594 C CA . SER A 1 80 ? 14.671 1.041 -5.439 1.00 94.06 80 SER A CA 1
ATOM 595 C C . SER A 1 80 ? 13.171 0.789 -5.253 1.00 94.06 80 SER A C 1
ATOM 597 O O . SER A 1 80 ? 12.624 0.997 -4.168 1.00 94.06 80 SER A O 1
ATOM 599 N N . MET A 1 81 ? 12.511 0.238 -6.274 1.00 93.75 81 MET A N 1
ATOM 600 C CA . MET A 1 81 ? 11.090 -0.102 -6.208 1.00 93.75 81 MET A CA 1
ATOM 601 C C . MET A 1 81 ? 10.799 -1.199 -5.180 1.00 93.75 81 MET A C 1
ATOM 603 O O . MET A 1 81 ? 9.824 -1.088 -4.440 1.00 93.75 81 MET A O 1
ATOM 607 N N . ALA A 1 82 ? 11.642 -2.230 -5.075 1.00 94.56 82 ALA A N 1
ATOM 608 C CA . ALA A 1 82 ? 11.469 -3.288 -4.077 1.00 94.56 82 ALA A CA 1
ATOM 609 C C . ALA A 1 82 ? 11.518 -2.737 -2.638 1.00 94.56 82 ALA A C 1
ATOM 611 O O . ALA A 1 82 ? 10.714 -3.133 -1.784 1.00 94.56 82 ALA A O 1
ATOM 612 N N . LYS A 1 83 ? 12.408 -1.769 -2.378 1.00 94.31 83 LYS A N 1
ATOM 613 C CA . LYS A 1 83 ? 12.459 -1.052 -1.095 1.00 94.31 83 LYS A CA 1
ATOM 614 C C . LYS A 1 83 ? 11.177 -0.259 -0.852 1.00 94.31 83 LYS A C 1
ATOM 616 O O . LYS A 1 83 ? 10.600 -0.377 0.226 1.00 94.31 83 LYS A O 1
ATOM 621 N N . ALA A 1 84 ? 10.697 0.481 -1.852 1.00 93.38 84 ALA A N 1
ATOM 622 C CA . ALA A 1 84 ? 9.455 1.247 -1.745 1.00 93.38 84 ALA A CA 1
ATOM 623 C C . ALA A 1 84 ? 8.240 0.351 -1.438 1.00 93.38 84 ALA A C 1
ATOM 625 O O . ALA A 1 84 ? 7.449 0.670 -0.553 1.00 93.38 84 ALA A O 1
ATOM 626 N N . VAL A 1 85 ? 8.130 -0.808 -2.097 1.00 94.19 85 VAL A N 1
ATOM 627 C CA . VAL A 1 85 ? 7.073 -1.799 -1.822 1.00 94.19 85 VAL A CA 1
ATOM 628 C C . VAL A 1 85 ? 7.155 -2.313 -0.384 1.00 94.19 85 VAL A C 1
ATOM 630 O O . VAL A 1 85 ? 6.138 -2.401 0.303 1.00 94.19 85 VAL A O 1
ATOM 633 N N . THR A 1 86 ? 8.362 -2.620 0.093 1.00 95.06 86 THR A N 1
ATOM 634 C CA . THR A 1 86 ? 8.571 -3.105 1.465 1.00 95.06 86 THR A CA 1
ATOM 635 C C . THR A 1 86 ? 8.164 -2.057 2.500 1.00 95.06 86 THR A C 1
ATOM 637 O O . THR A 1 86 ? 7.457 -2.381 3.453 1.00 95.06 86 THR A O 1
ATOM 640 N N . VAL A 1 87 ? 8.554 -0.794 2.298 1.00 95.44 87 VAL A N 1
ATOM 641 C CA . VAL A 1 87 ? 8.165 0.321 3.176 1.00 95.44 87 VAL A CA 1
ATOM 642 C C . VAL A 1 87 ? 6.647 0.492 3.186 1.00 95.44 87 VAL A C 1
ATOM 644 O O . VAL A 1 87 ? 6.049 0.485 4.259 1.00 95.44 87 VAL A O 1
ATOM 647 N N . ALA A 1 88 ? 6.012 0.540 2.012 1.00 94.88 88 ALA A N 1
ATOM 648 C CA . ALA A 1 88 ? 4.562 0.685 1.901 1.00 94.88 88 ALA A CA 1
ATOM 649 C C . ALA A 1 88 ? 3.804 -0.451 2.612 1.00 94.88 88 ALA A C 1
ATOM 651 O O . ALA A 1 88 ? 2.812 -0.202 3.300 1.00 94.88 88 ALA A O 1
ATOM 652 N N . ARG A 1 89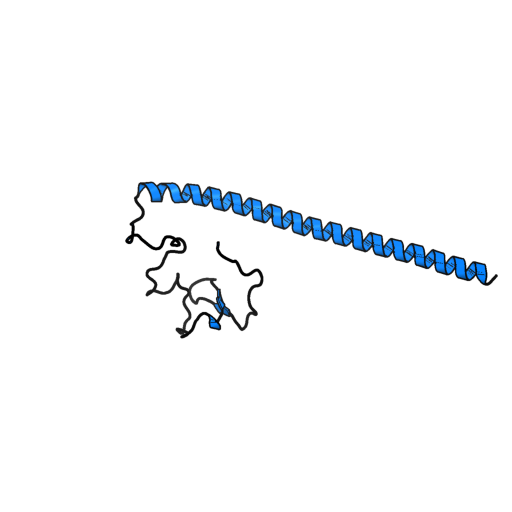 ? 4.289 -1.697 2.501 1.00 93.75 89 ARG A N 1
ATOM 653 C CA . ARG A 1 89 ? 3.707 -2.840 3.220 1.00 93.75 89 ARG A CA 1
ATOM 654 C C . ARG A 1 89 ? 3.836 -2.670 4.734 1.00 93.75 89 ARG A C 1
ATOM 656 O O . ARG A 1 89 ? 2.847 -2.807 5.450 1.00 93.75 89 ARG A O 1
ATOM 663 N N . ASN A 1 90 ? 5.029 -2.328 5.215 1.00 96.69 90 ASN A N 1
ATOM 664 C CA . ASN A 1 90 ? 5.285 -2.154 6.644 1.00 96.69 90 ASN A CA 1
ATOM 665 C C . ASN A 1 90 ? 4.444 -1.013 7.245 1.00 96.69 90 ASN A C 1
ATOM 667 O O . ASN A 1 90 ? 3.920 -1.147 8.353 1.00 96.69 90 ASN A O 1
ATOM 671 N N . GLU A 1 91 ? 4.276 0.093 6.517 1.00 95.94 91 GLU A N 1
ATOM 672 C CA . GLU A 1 91 ? 3.413 1.207 6.923 1.00 95.94 91 GLU A CA 1
ATOM 673 C C . GLU A 1 91 ? 1.937 0.807 6.969 1.00 95.94 91 GLU A C 1
ATOM 675 O O . GLU A 1 91 ? 1.240 1.138 7.933 1.00 95.94 91 GLU A O 1
ATOM 680 N N . ALA A 1 92 ? 1.462 0.053 5.973 1.00 95.56 92 ALA A N 1
ATOM 681 C CA . ALA A 1 92 ? 0.096 -0.459 5.956 1.00 95.56 92 ALA A CA 1
ATOM 682 C C . ALA A 1 92 ? -0.171 -1.381 7.157 1.00 95.56 92 ALA A C 1
ATOM 684 O O . ALA A 1 92 ? -1.152 -1.192 7.881 1.00 95.56 92 ALA A O 1
ATOM 685 N N . GLU A 1 93 ? 0.728 -2.327 7.428 1.00 95.88 93 GLU A N 1
ATOM 686 C CA . GLU A 1 93 ? 0.621 -3.231 8.576 1.00 95.88 93 GLU A CA 1
ATOM 687 C C . GLU A 1 93 ? 0.656 -2.477 9.912 1.00 95.88 93 GLU A C 1
ATOM 689 O O . GLU A 1 93 ? -0.144 -2.758 10.812 1.00 95.88 93 GLU A O 1
ATOM 694 N N . LYS A 1 94 ? 1.550 -1.489 10.044 1.00 96.94 94 LYS A N 1
ATOM 695 C CA . LYS A 1 94 ? 1.614 -0.624 11.227 1.00 96.94 94 LYS A CA 1
ATOM 696 C C . LYS A 1 94 ? 0.289 0.107 11.435 1.00 96.94 94 LYS A C 1
ATOM 698 O O . LYS A 1 94 ? -0.270 0.053 12.528 1.00 96.94 94 LYS A O 1
ATOM 703 N N . LYS A 1 95 ? -0.260 0.714 10.381 1.00 96.31 95 LYS A N 1
ATOM 704 C CA . LYS A 1 95 ? -1.527 1.451 10.443 1.00 96.31 95 LYS A CA 1
ATOM 705 C C . LYS A 1 95 ? -2.699 0.563 10.866 1.00 96.31 95 LYS A C 1
ATOM 707 O O . LYS A 1 95 ? -3.562 1.015 11.623 1.00 96.31 95 LYS A O 1
ATOM 712 N N . VAL A 1 96 ? -2.727 -0.698 10.427 1.00 97.19 96 VAL A N 1
ATOM 713 C CA . VAL A 1 96 ? -3.736 -1.677 10.867 1.00 97.19 96 VAL A CA 1
ATOM 714 C C . VAL A 1 96 ? -3.612 -1.951 12.366 1.00 97.19 96 VAL A C 1
ATOM 716 O O . VAL A 1 96 ? -4.618 -1.874 13.076 1.00 97.19 96 VAL A O 1
ATOM 719 N N . ARG A 1 97 ? -2.397 -2.215 12.867 1.00 96.88 97 ARG A N 1
ATOM 720 C CA . ARG A 1 97 ? -2.156 -2.452 14.302 1.00 96.88 97 ARG A CA 1
ATOM 721 C C . ARG A 1 97 ? -2.540 -1.241 15.152 1.00 96.88 97 ARG A C 1
ATOM 723 O O . ARG A 1 97 ? -3.274 -1.400 16.127 1.00 96.88 97 ARG A O 1
ATOM 730 N N . ASP A 1 98 ? -2.128 -0.044 14.748 1.00 97.12 98 ASP A N 1
ATOM 731 C CA . ASP A 1 98 ? -2.429 1.198 15.469 1.00 97.12 98 ASP A CA 1
ATOM 732 C C . ASP A 1 98 ? -3.944 1.455 15.523 1.00 97.12 98 ASP A C 1
ATOM 734 O O . ASP A 1 98 ? -4.500 1.753 16.583 1.00 97.12 98 ASP A O 1
ATOM 738 N N . THR A 1 99 ? -4.644 1.242 14.404 1.00 96.50 99 THR A N 1
ATOM 739 C CA . THR A 1 99 ? -6.109 1.368 14.337 1.00 96.50 99 THR A CA 1
ATOM 740 C C . THR A 1 99 ? -6.804 0.339 15.230 1.00 96.50 99 THR A C 1
ATOM 742 O O . THR A 1 99 ? -7.767 0.668 15.928 1.00 96.50 99 THR A O 1
ATOM 745 N N . ALA A 1 100 ? -6.328 -0.909 15.242 1.00 97.44 100 ALA A N 1
ATOM 746 C CA . ALA A 1 100 ? -6.882 -1.959 16.091 1.00 97.44 100 ALA A CA 1
ATOM 747 C C . ALA A 1 100 ? -6.714 -1.630 17.585 1.00 97.44 100 ALA A C 1
ATOM 749 O O . ALA A 1 100 ? -7.678 -1.743 18.349 1.00 97.44 100 ALA A O 1
ATOM 750 N N . LEU A 1 101 ? -5.529 -1.158 17.988 1.00 97.31 101 LEU A N 1
ATOM 751 C CA . LEU A 1 101 ? -5.252 -0.728 19.360 1.00 97.31 101 LEU A CA 1
ATOM 752 C C . LEU A 1 101 ? -6.102 0.481 19.765 1.00 97.31 101 LEU A C 1
ATOM 754 O O . LEU A 1 101 ? -6.683 0.475 20.849 1.00 97.31 101 LEU A O 1
ATOM 758 N N . ALA A 1 102 ? -6.233 1.486 18.898 1.00 97.31 102 ALA A N 1
ATOM 759 C CA . ALA A 1 102 ? -7.082 2.648 19.155 1.00 97.31 102 ALA A CA 1
ATOM 760 C C . ALA A 1 102 ? -8.553 2.244 19.348 1.00 97.31 102 ALA A C 1
ATOM 762 O O . ALA A 1 102 ? -9.193 2.663 20.313 1.00 97.31 102 ALA A O 1
ATOM 763 N N . ARG A 1 103 ? -9.073 1.355 18.490 1.00 96.88 103 ARG A N 1
ATOM 764 C CA . ARG A 1 103 ? -10.435 0.811 18.620 1.00 96.88 103 ARG A CA 1
ATOM 765 C C . ARG A 1 103 ? -10.628 0.031 19.919 1.00 96.88 103 ARG A C 1
ATOM 767 O O . ARG A 1 103 ? -11.681 0.153 20.538 1.00 96.88 103 ARG A O 1
ATOM 774 N N . LYS A 1 104 ? -9.636 -0.762 20.339 1.00 97.81 104 LYS A N 1
ATOM 775 C CA . LYS A 1 104 ? -9.673 -1.476 21.624 1.00 97.81 104 LYS A CA 1
ATOM 776 C C . LYS A 1 104 ? -9.753 -0.490 22.793 1.00 97.81 104 LYS A C 1
ATOM 778 O O . LYS A 1 104 ? -10.679 -0.588 23.589 1.00 97.81 104 LYS A O 1
ATOM 783 N N . LYS A 1 105 ? -8.860 0.502 22.833 1.00 96.88 105 LYS A N 1
ATOM 784 C CA . LYS A 1 105 ? -8.845 1.537 23.881 1.00 96.88 105 LYS A CA 1
ATOM 785 C C . LYS A 1 105 ? -10.158 2.320 23.952 1.00 96.88 105 LYS A C 1
ATOM 787 O O . LYS A 1 105 ? -10.642 2.599 25.045 1.00 96.88 105 LYS A O 1
ATOM 792 N N . ALA A 1 106 ? -10.749 2.648 22.802 1.00 97.62 106 ALA A N 1
ATOM 793 C CA . ALA A 1 106 ? -12.041 3.325 22.745 1.00 97.62 106 ALA A CA 1
ATOM 794 C C . ALA A 1 106 ? -13.165 2.467 23.347 1.00 97.62 106 ALA A C 1
ATOM 796 O O . ALA A 1 106 ? -13.944 2.968 24.152 1.00 97.62 106 ALA A O 1
ATOM 797 N N . ARG A 1 107 ? -13.217 1.167 23.019 1.00 97.25 107 ARG A N 1
ATOM 798 C CA . ARG A 1 107 ? -14.200 0.241 23.609 1.00 97.25 107 ARG A CA 1
ATOM 799 C C . ARG A 1 107 ? -14.060 0.141 25.125 1.00 97.25 107 ARG A C 1
ATOM 801 O O . ARG A 1 107 ? -15.051 0.296 25.826 1.00 97.25 107 ARG A O 1
ATOM 808 N N . GLU A 1 108 ? -12.838 -0.031 25.621 1.00 97.25 108 GLU A N 1
ATOM 809 C CA . GLU A 1 108 ? -12.576 -0.103 27.064 1.00 97.25 108 GLU A CA 1
ATOM 810 C C . GLU A 1 108 ? -12.969 1.195 27.788 1.00 97.25 108 GLU A C 1
ATOM 812 O O . GLU A 1 108 ? -13.459 1.162 28.913 1.00 97.25 108 GLU A O 1
ATOM 817 N N . ALA A 1 109 ? -12.769 2.359 27.160 1.00 97.38 109 ALA A N 1
ATOM 818 C CA . ALA A 1 109 ? -13.198 3.634 27.729 1.00 97.38 109 ALA A CA 1
ATOM 819 C C . ALA A 1 109 ? -14.726 3.737 27.829 1.00 97.38 109 ALA A C 1
ATOM 821 O O . ALA A 1 109 ? -15.239 4.144 28.871 1.00 97.38 109 ALA A O 1
ATOM 822 N N . VAL A 1 110 ? -15.445 3.330 26.779 1.00 97.31 110 VAL A N 1
ATOM 823 C CA . VAL A 1 110 ? -16.916 3.298 26.774 1.00 97.31 110 VAL A CA 1
ATOM 824 C C . VAL A 1 110 ? -17.445 2.352 27.853 1.00 97.31 110 VAL A C 1
ATOM 826 O O . VAL A 1 110 ? -18.358 2.719 28.589 1.00 97.31 110 VAL A O 1
ATOM 829 N N . GLU A 1 111 ? -16.843 1.174 28.003 1.00 97.12 111 GLU A N 1
ATOM 830 C CA . GLU A 1 111 ? -17.229 0.198 29.026 1.00 97.12 111 GLU A CA 1
ATOM 831 C C . GLU A 1 111 ? -17.040 0.745 30.449 1.00 97.12 111 GLU A C 1
ATOM 833 O O . GLU A 1 111 ? -17.955 0.664 31.270 1.00 97.12 111 GLU A O 1
ATOM 838 N N . ARG A 1 112 ? -15.904 1.401 30.729 1.00 97.12 112 ARG A N 1
ATOM 839 C CA . ARG A 1 112 ? -15.675 2.057 32.030 1.00 97.12 112 ARG A CA 1
ATOM 840 C C . ARG A 1 112 ? -16.735 3.114 32.338 1.00 97.12 112 ARG A C 1
ATOM 842 O O . ARG A 1 112 ? -17.222 3.175 33.465 1.00 97.12 112 ARG A O 1
ATOM 849 N N . VAL A 1 113 ? -17.113 3.928 31.352 1.00 96.88 113 VAL A N 1
ATOM 850 C CA . VAL A 1 113 ? -18.163 4.944 31.526 1.00 96.88 113 VAL A CA 1
ATOM 851 C C . VAL A 1 113 ? -19.527 4.292 31.774 1.00 96.88 113 VAL A C 1
ATOM 853 O O . VAL A 1 113 ? -20.252 4.731 32.665 1.00 96.88 113 VAL A O 1
ATOM 856 N N . ALA A 1 114 ? -19.867 3.214 31.063 1.00 96.75 114 ALA A N 1
ATOM 857 C CA . ALA A 1 114 ? -21.125 2.491 31.266 1.00 96.75 114 ALA A CA 1
ATOM 858 C C . ALA A 1 114 ? -21.254 1.914 32.691 1.00 96.75 114 ALA A C 1
ATOM 860 O O . ALA A 1 114 ? -22.318 2.015 33.314 1.00 96.75 114 ALA A O 1
ATOM 861 N N . ILE A 1 115 ? -20.160 1.370 33.238 1.00 96.31 115 ILE A N 1
ATOM 862 C CA . ILE A 1 115 ? -20.110 0.881 34.625 1.00 96.31 115 ILE A CA 1
ATOM 863 C C . ILE A 1 115 ? -20.364 2.031 35.610 1.00 96.31 115 ILE A C 1
ATOM 865 O O . ILE A 1 115 ? -21.182 1.890 36.522 1.00 96.31 115 ILE A O 1
ATOM 869 N N . LEU A 1 116 ? -19.716 3.185 35.411 1.00 96.25 116 LEU A N 1
ATOM 870 C CA . LEU A 1 116 ? -19.895 4.361 36.271 1.00 96.25 116 LEU A CA 1
ATOM 871 C C . LEU A 1 116 ? -21.335 4.886 36.251 1.00 96.25 116 LEU A C 1
ATOM 873 O O . LEU A 1 116 ? -21.887 5.177 37.310 1.00 96.25 116 LEU A O 1
ATOM 877 N N . ILE A 1 117 ? -21.963 4.954 35.074 1.00 96.44 117 ILE A N 1
ATOM 878 C CA . ILE A 1 117 ? -23.369 5.366 34.935 1.00 96.44 117 ILE A CA 1
ATOM 879 C C . ILE A 1 117 ? -24.288 4.409 35.701 1.00 96.44 117 ILE A C 1
ATOM 881 O O . ILE A 1 117 ? -25.186 4.844 36.422 1.00 96.44 117 ILE A O 1
ATOM 885 N N . THR A 1 118 ? -24.055 3.101 35.578 1.00 95.62 118 THR A N 1
ATOM 886 C CA . THR A 1 118 ? -24.852 2.081 36.275 1.00 95.62 118 THR A CA 1
ATOM 887 C C . THR A 1 118 ? -24.725 2.220 37.791 1.00 95.62 118 THR A C 1
ATOM 889 O O . THR A 1 118 ? -25.738 2.220 38.492 1.00 95.62 118 THR A O 1
ATOM 892 N N . LYS A 1 119 ? -23.498 2.414 38.293 1.00 95.00 119 LYS A N 1
ATOM 893 C CA . LYS A 1 119 ? -23.237 2.654 39.718 1.00 95.00 119 LYS A CA 1
ATOM 894 C C . LYS A 1 119 ? -23.938 3.922 40.218 1.00 95.00 119 LYS A C 1
ATOM 896 O O . LYS A 1 119 ? -24.649 3.861 41.216 1.00 95.00 119 LYS A O 1
ATOM 901 N N . TYR A 1 120 ? -23.801 5.033 39.493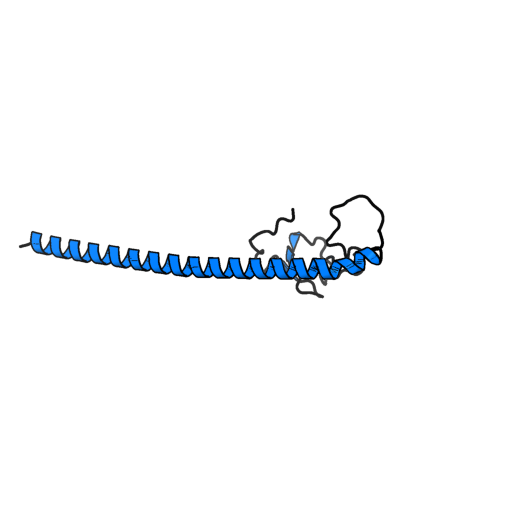 1.00 95.19 120 TYR A N 1
ATOM 902 C CA . TYR A 1 120 ? -24.447 6.306 39.828 1.00 95.19 120 TYR A CA 1
ATOM 903 C C . TYR A 1 120 ? -25.976 6.175 39.917 1.00 95.19 120 TYR A C 1
ATOM 905 O O . TYR A 1 120 ? -26.605 6.662 40.855 1.00 95.19 120 TYR A O 1
ATOM 913 N N . ASN A 1 121 ? -26.586 5.462 38.967 1.00 93.75 121 ASN A N 1
ATOM 914 C CA . ASN A 1 121 ? -28.029 5.230 38.960 1.00 93.75 121 ASN A CA 1
ATOM 915 C C . ASN A 1 121 ? -28.503 4.345 40.124 1.00 93.75 121 ASN A C 1
ATOM 917 O O . ASN A 1 121 ? -29.638 4.505 40.573 1.00 93.75 121 ASN A O 1
ATOM 921 N N . TYR A 1 122 ? -27.670 3.414 40.595 1.00 93.25 122 TYR A N 1
ATOM 922 C CA . TYR A 1 122 ? -27.970 2.599 41.773 1.00 93.25 122 TYR A CA 1
ATOM 923 C C . TYR A 1 122 ? -27.914 3.434 43.057 1.00 93.25 122 TYR A C 1
ATOM 925 O O . TYR A 1 122 ? -28.836 3.373 43.865 1.00 93.25 122 TYR A O 1
ATOM 933 N N . GLU A 1 123 ? -26.879 4.264 43.210 1.00 90.12 123 GLU A N 1
ATOM 934 C CA . GLU A 1 123 ? -26.720 5.156 44.367 1.00 90.12 123 GLU A CA 1
ATOM 935 C C . GLU A 1 123 ? -27.847 6.195 44.455 1.00 90.12 123 GLU A C 1
ATOM 937 O O . GLU A 1 123 ? -28.338 6.456 45.545 1.00 90.12 123 GLU A O 1
ATOM 942 N N . LYS A 1 124 ? -28.331 6.727 43.324 1.00 87.38 124 LYS A N 1
ATOM 943 C CA . LYS A 1 124 ? -29.450 7.689 43.295 1.00 87.38 124 LYS A CA 1
ATOM 944 C C . LYS A 1 124 ? -30.810 7.096 43.707 1.00 87.38 124 LYS A C 1
ATOM 946 O O . LYS A 1 124 ? -31.714 7.847 44.060 1.00 87.38 124 LYS A O 1
ATOM 951 N N . LYS A 1 125 ? -30.998 5.779 43.585 1.00 77.62 125 LYS A N 1
ATOM 952 C CA . LYS A 1 125 ? -32.268 5.098 43.908 1.00 77.62 125 LYS A CA 1
ATOM 953 C C . LYS A 1 125 ? -32.378 4.665 45.373 1.00 77.62 125 LYS A C 1
ATOM 955 O O . LYS A 1 125 ? -33.441 4.181 45.758 1.00 77.62 125 LYS A O 1
ATOM 960 N N . ARG A 1 126 ? -31.292 4.769 46.135 1.00 64.75 126 ARG A N 1
ATOM 961 C CA . ARG A 1 126 ? -31.219 4.402 47.547 1.00 64.75 126 ARG A CA 1
ATOM 962 C C . ARG A 1 126 ? -31.477 5.619 48.426 1.00 64.75 126 ARG A C 1
ATOM 964 O O . ARG A 1 126 ? -32.070 5.406 49.502 1.00 64.75 126 ARG A O 1
#